Protein AF-A0A411DX81-F1 (afdb_monomer_lite)

Foldseek 3Di:
DDDDDDDPPPPPPVVLLVVLLVLLVVLLVLLVVLLVLLVVLLVLLVVLLPDPDDDPVSVVVNLVSLVSNLVSLCSNQVSCCVSPVPDVSNVLSVVLNVLCVCSSVPDSPCSVVCVVVVSSVVSSVSSVVSSVVSVVVSVVSVVVVVVPPPPPVVVVVPD

Sequence (159 aa):
MMVKTFLLLMLCSSLCIAQDKSMLKEVAETLIKLQRSIPDHVDFMGSIDQRPIFTSTTSHLYVYSQNKLQTLVTFVAETLNTWCPRSRLVAHAQELLEWTTDLYNAPISLYLYYQRTEEDIDILKLIAKMLKEIDTAIDQSTLCSRGTQTTHHDQQSLK

pLDDT: mean 76.18, std 19.59, range [38.62, 97.56]

Organism: NCBI:txid2836420

Structure (mmCIF, N/CA/C/O backbone):
data_AF-A0A411DX81-F1
#
_entry.id   AF-A0A411DX81-F1
#
loop_
_atom_site.group_PDB
_atom_site.id
_atom_site.type_symbol
_atom_site.label_atom_id
_atom_site.label_alt_id
_atom_site.label_comp_id
_atom_site.label_asym_id
_atom_site.label_entity_id
_atom_site.label_seq_id
_atom_site.pdbx_PDB_ins_code
_atom_site.Cartn_x
_atom_site.Cartn_y
_atom_site.Cartn_z
_atom_site.occupancy
_atom_site.B_iso_or_equiv
_atom_site.auth_seq_id
_atom_site.auth_comp_id
_atom_site.auth_asym_id
_atom_site.auth_atom_id
_atom_site.pdbx_PDB_model_num
ATOM 1 N N . MET A 1 1 ? -19.925 -11.034 59.775 1.00 41.16 1 MET A N 1
ATOM 2 C CA . MET A 1 1 ? -18.583 -10.832 59.188 1.00 41.16 1 MET A CA 1
ATOM 3 C C . MET A 1 1 ? -18.380 -11.829 58.060 1.00 41.16 1 MET A C 1
ATOM 5 O O . MET A 1 1 ? -18.220 -13.001 58.348 1.00 41.16 1 MET A O 1
ATOM 9 N N . MET A 1 2 ? -18.389 -11.381 56.807 1.00 38.66 2 MET A N 1
ATOM 10 C CA . MET A 1 2 ? -17.462 -11.871 55.782 1.00 38.66 2 MET A CA 1
ATOM 11 C C . MET A 1 2 ? -17.441 -10.846 54.652 1.00 38.66 2 MET A C 1
ATOM 13 O O . MET A 1 2 ? -18.477 -10.369 54.195 1.00 38.66 2 MET A O 1
ATOM 17 N N . VAL A 1 3 ? -16.230 -10.394 54.359 1.00 45.88 3 VAL A N 1
ATOM 18 C CA . VAL A 1 3 ? -15.909 -9.187 53.611 1.00 45.88 3 VAL A CA 1
ATOM 19 C C . VAL A 1 3 ? -15.921 -9.479 52.115 1.00 45.88 3 VAL A C 1
ATOM 21 O O . VAL A 1 3 ? -15.450 -10.511 51.656 1.00 45.88 3 VAL A O 1
ATOM 24 N N . LYS A 1 4 ? -16.475 -8.505 51.396 1.00 48.31 4 LYS A N 1
ATOM 25 C CA . LYS A 1 4 ? -16.438 -8.271 49.956 1.00 48.31 4 LYS A CA 1
ATOM 26 C C . LYS A 1 4 ? -15.064 -8.570 49.335 1.00 48.31 4 LYS A C 1
ATOM 28 O O . LYS A 1 4 ? -14.106 -7.868 49.635 1.00 48.31 4 LYS A O 1
ATOM 33 N N . THR A 1 5 ? -15.017 -9.466 48.357 1.00 49.84 5 THR A N 1
ATOM 34 C CA . THR A 1 5 ? -13.959 -9.498 47.329 1.00 49.84 5 THR A CA 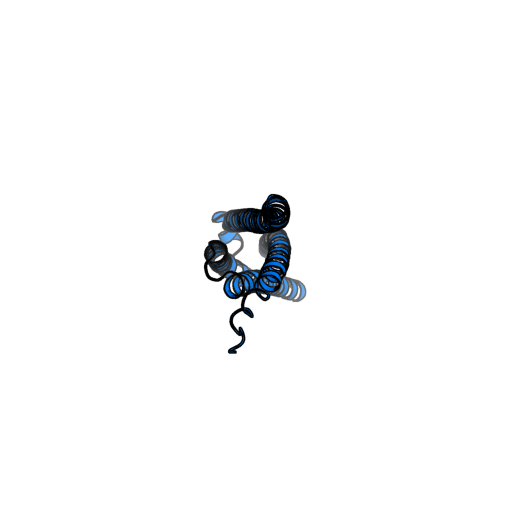1
ATOM 35 C C . THR A 1 5 ? -14.554 -9.936 45.992 1.00 49.84 5 THR A C 1
ATOM 37 O O . THR A 1 5 ? -14.264 -10.996 45.459 1.00 49.84 5 THR A O 1
ATOM 40 N N . PHE A 1 6 ? -15.421 -9.093 45.440 1.00 44.91 6 PHE A N 1
ATOM 41 C CA . PHE A 1 6 ? -15.844 -9.162 44.040 1.00 44.91 6 PHE A CA 1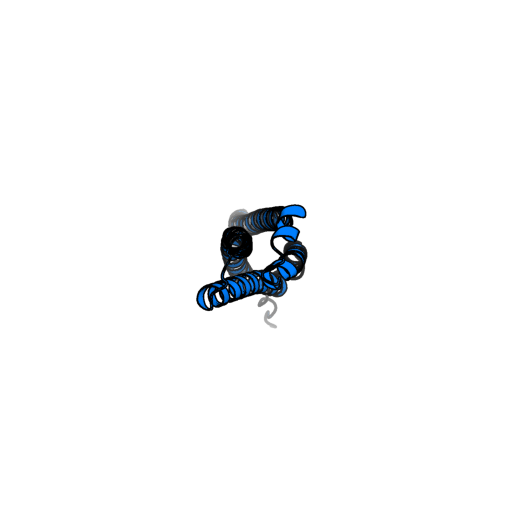
ATOM 42 C C . PHE A 1 6 ? -15.958 -7.733 43.520 1.00 44.91 6 PHE A C 1
ATOM 44 O O . PHE A 1 6 ? -17.039 -7.162 43.531 1.00 44.91 6 PHE A O 1
ATOM 51 N N . LEU A 1 7 ? -14.826 -7.114 43.175 1.00 39.34 7 LEU A N 1
ATOM 52 C CA . LEU A 1 7 ? -14.759 -5.884 42.369 1.00 39.34 7 LEU A CA 1
ATOM 53 C C . LEU A 1 7 ? -13.292 -5.547 42.078 1.00 39.34 7 LEU A C 1
ATOM 55 O O . LEU A 1 7 ? -12.715 -4.613 42.621 1.00 39.34 7 LEU A O 1
ATOM 59 N N . LEU A 1 8 ? -12.668 -6.356 41.227 1.00 38.62 8 LEU A N 1
ATOM 60 C CA . LEU A 1 8 ? -11.349 -6.063 40.656 1.00 38.62 8 LEU A CA 1
ATOM 61 C C . LEU A 1 8 ? -11.324 -6.449 39.168 1.00 38.62 8 LEU A C 1
ATOM 63 O O . LEU A 1 8 ? -10.387 -7.059 38.676 1.00 38.62 8 LEU A O 1
ATOM 67 N N . LEU A 1 9 ? -12.410 -6.120 38.456 1.00 41.97 9 LEU A N 1
ATOM 68 C CA . LEU A 1 9 ? -12.604 -6.434 37.031 1.00 41.97 9 LEU A CA 1
ATOM 69 C C . LEU A 1 9 ? -13.050 -5.227 36.181 1.00 41.97 9 LEU A C 1
ATOM 71 O O . LEU A 1 9 ? -13.542 -5.406 35.076 1.00 41.97 9 LEU A O 1
ATOM 75 N N . MET A 1 10 ? -12.881 -3.990 36.663 1.00 43.44 10 MET A N 1
ATOM 76 C CA . MET A 1 10 ? -13.410 -2.786 35.987 1.00 43.44 10 MET A CA 1
ATOM 77 C C . MET A 1 10 ? -12.376 -1.675 35.731 1.00 43.44 10 MET A C 1
ATOM 79 O O . MET A 1 10 ? -12.756 -0.528 35.533 1.00 43.44 10 MET A O 1
ATOM 83 N N . LEU A 1 11 ? -11.072 -1.984 35.714 1.00 41.38 11 LEU A N 1
ATOM 84 C CA . LEU A 1 11 ? -10.030 -0.974 35.437 1.00 41.38 11 LEU A CA 1
ATOM 85 C C . LEU A 1 11 ? -9.080 -1.300 34.269 1.00 41.38 11 LEU A C 1
ATOM 87 O O . LEU A 1 11 ? -8.257 -0.460 33.929 1.00 41.38 11 LEU A O 1
ATOM 91 N N . CYS A 1 12 ? -9.212 -2.450 33.596 1.00 39.75 12 CYS A N 1
ATOM 92 C CA . CYS A 1 12 ? -8.353 -2.782 32.443 1.00 39.75 12 CYS A CA 1
ATOM 93 C C . CYS A 1 12 ? -8.934 -2.397 31.071 1.00 39.75 12 CYS A C 1
ATOM 95 O O . CYS A 1 12 ? -8.262 -2.560 30.058 1.00 39.75 12 CYS A O 1
ATOM 97 N N . SER A 1 13 ? -10.158 -1.873 30.998 1.00 43.88 13 SER A N 1
ATOM 98 C CA . SER A 1 13 ? -10.817 -1.559 29.721 1.00 43.88 13 SER A CA 1
ATOM 99 C C . SER A 1 13 ? -10.404 -0.213 29.113 1.00 43.88 13 SER A C 1
ATOM 101 O O . SER A 1 13 ? -10.563 -0.025 27.911 1.00 43.88 13 SER A O 1
ATOM 103 N N . SER A 1 14 ? -9.839 0.720 29.885 1.00 41.84 14 SER A N 1
ATOM 104 C CA . SER A 1 14 ? -9.415 2.035 29.375 1.00 41.84 14 SER A CA 1
ATOM 105 C C . SER A 1 14 ? -8.035 2.025 28.704 1.00 41.84 14 SER A C 1
ATOM 107 O O . SER A 1 14 ? -7.807 2.813 27.788 1.00 41.84 14 SER A O 1
ATOM 109 N N . LEU A 1 15 ? -7.136 1.121 29.111 1.00 40.38 15 LEU A N 1
ATOM 110 C CA . LEU A 1 15 ? -5.800 0.987 28.516 1.00 40.38 15 LEU A CA 1
ATOM 111 C C . LEU A 1 15 ? -5.841 0.283 27.150 1.00 40.38 15 LEU A C 1
ATOM 113 O O . LEU A 1 15 ? -5.209 0.776 26.219 1.00 40.38 15 LEU A O 1
ATOM 117 N N . CYS A 1 16 ? -6.645 -0.779 26.986 1.00 47.34 16 CYS A N 1
ATOM 118 C CA . CYS A 1 16 ? -6.808 -1.437 25.680 1.00 47.34 16 CYS A CA 1
ATOM 119 C C . CYS A 1 16 ? -7.383 -0.484 24.620 1.00 47.34 16 CYS A C 1
ATOM 121 O O . CYS A 1 16 ? -6.828 -0.379 23.536 1.00 47.34 16 CYS A O 1
ATOM 123 N N . ILE A 1 17 ? -8.418 0.301 24.952 1.00 53.31 17 ILE A N 1
ATOM 124 C CA . ILE A 1 17 ? -9.068 1.195 23.975 1.00 53.31 17 ILE A CA 1
ATOM 125 C C . ILE A 1 17 ? -8.129 2.324 23.514 1.00 53.31 17 ILE A C 1
ATOM 127 O O . ILE A 1 17 ? -8.168 2.726 22.353 1.00 53.31 17 ILE A O 1
ATOM 131 N N . ALA A 1 18 ? -7.290 2.870 24.401 1.00 53.91 18 ALA A N 1
ATOM 132 C CA . ALA A 1 18 ? -6.333 3.912 24.023 1.00 53.91 18 ALA A CA 1
ATOM 133 C C . ALA A 1 18 ? -5.199 3.360 23.143 1.00 53.91 18 ALA A C 1
ATOM 135 O O . ALA A 1 18 ? -4.806 4.018 22.176 1.00 53.91 18 ALA A O 1
ATOM 136 N N . GLN A 1 19 ? -4.721 2.152 23.453 1.00 56.59 19 GLN A N 1
ATOM 137 C CA . GLN A 1 19 ? -3.672 1.469 22.700 1.00 56.59 19 GLN A CA 1
ATOM 138 C C . GLN A 1 19 ? -4.154 1.064 21.295 1.00 56.59 19 GLN A C 1
ATOM 140 O O . GLN A 1 19 ? -3.440 1.296 20.315 1.00 56.59 19 GLN A O 1
ATOM 145 N N . ASP A 1 20 ? -5.407 0.614 21.172 1.00 68.88 20 ASP A N 1
ATOM 146 C CA . ASP A 1 20 ? -6.047 0.310 19.886 1.00 68.88 20 ASP A CA 1
ATOM 147 C C . ASP A 1 20 ? -6.139 1.559 18.988 1.00 68.88 20 ASP A C 1
ATOM 149 O O . ASP A 1 20 ? -5.842 1.497 17.796 1.00 68.88 20 ASP A O 1
ATOM 153 N N . LYS A 1 21 ? -6.456 2.739 19.548 1.00 79.31 21 LYS A N 1
ATOM 154 C CA . LYS A 1 21 ? -6.493 3.997 18.772 1.00 79.31 21 LYS A CA 1
ATOM 155 C C . LYS A 1 21 ? -5.124 4.426 18.255 1.00 79.31 21 LYS A C 1
ATOM 157 O O . LYS A 1 21 ? -5.041 4.925 17.135 1.00 79.31 21 LYS A O 1
ATOM 162 N N . SER A 1 22 ? -4.066 4.301 19.059 1.00 84.19 22 SER A N 1
ATOM 163 C CA . SER A 1 22 ? -2.714 4.636 18.593 1.00 84.19 22 SER A CA 1
ATOM 164 C C . SER A 1 22 ? -2.272 3.726 17.452 1.00 84.19 22 SER A C 1
ATOM 166 O O . SER A 1 22 ? -1.730 4.229 16.473 1.00 84.19 22 SER A O 1
ATOM 168 N N . MET A 1 23 ? -2.577 2.426 17.531 1.00 88.31 23 MET A N 1
ATOM 169 C CA . MET A 1 23 ? -2.238 1.486 16.459 1.00 88.31 23 MET A CA 1
ATOM 170 C C . MET A 1 23 ? -3.034 1.764 15.189 1.00 88.31 23 MET A C 1
ATOM 172 O O . MET A 1 23 ? -2.462 1.790 14.106 1.00 88.31 23 MET A O 1
ATOM 176 N N . LEU A 1 24 ? -4.327 2.078 15.302 1.00 89.31 24 LEU A N 1
ATOM 177 C CA . LEU A 1 24 ? -5.130 2.489 14.148 1.00 89.31 24 LEU A CA 1
ATOM 178 C C . LEU A 1 24 ? -4.579 3.754 13.466 1.00 89.31 24 LEU A C 1
ATOM 180 O O . LEU A 1 24 ? -4.567 3.824 12.239 1.00 89.31 24 LEU A O 1
ATOM 184 N N . LYS A 1 25 ? -4.063 4.727 14.230 1.00 92.56 25 LYS A N 1
ATOM 185 C CA . LYS A 1 25 ? -3.393 5.912 13.663 1.00 92.56 25 LYS A CA 1
ATOM 186 C C . LYS A 1 25 ? -2.096 5.560 12.939 1.00 92.56 25 LYS A C 1
ATOM 188 O O . LYS A 1 25 ? -1.871 6.051 11.839 1.00 92.56 25 LYS A O 1
ATOM 193 N N . GLU A 1 26 ? -1.268 4.698 13.519 1.00 93.94 26 GLU A N 1
ATOM 194 C CA . GLU A 1 26 ? -0.015 4.258 12.896 1.00 93.94 26 GLU A CA 1
ATOM 195 C C . GLU A 1 26 ? -0.266 3.475 11.595 1.00 93.94 26 GLU A C 1
ATOM 197 O O . GLU A 1 26 ? 0.417 3.676 10.584 1.00 93.94 26 GLU A O 1
ATOM 202 N N . VAL A 1 27 ? -1.313 2.644 11.577 1.00 94.88 27 VAL A N 1
ATOM 203 C CA . VAL A 1 27 ? -1.797 1.978 10.363 1.00 94.88 27 VAL A CA 1
ATOM 204 C C . VAL A 1 27 ? -2.268 3.006 9.332 1.00 94.88 27 VAL A C 1
ATOM 206 O O . VAL A 1 27 ? -1.875 2.903 8.172 1.00 94.88 27 VAL A O 1
ATOM 209 N N . ALA A 1 28 ? -3.045 4.021 9.723 1.00 95.94 28 ALA A N 1
ATOM 210 C CA . ALA A 1 28 ? -3.492 5.074 8.808 1.00 95.94 28 ALA A CA 1
ATOM 211 C C . ALA A 1 28 ? -2.315 5.852 8.192 1.00 95.94 28 ALA A C 1
ATOM 213 O O . ALA A 1 28 ? -2.258 6.047 6.979 1.00 95.94 28 ALA A O 1
ATOM 214 N N . GLU A 1 29 ? -1.324 6.238 8.995 1.00 97.31 29 GLU A N 1
ATOM 215 C CA . GLU A 1 29 ? -0.108 6.890 8.499 1.00 97.31 29 GLU A CA 1
ATOM 216 C C . GLU A 1 29 ? 0.665 5.999 7.520 1.00 97.31 29 GLU A C 1
ATOM 218 O O . GLU A 1 29 ? 1.207 6.479 6.519 1.00 97.31 29 GLU A O 1
ATOM 223 N N . THR A 1 30 ? 0.701 4.692 7.777 1.00 97.56 30 THR A N 1
ATOM 224 C CA . THR A 1 30 ? 1.355 3.717 6.899 1.00 97.56 30 THR A CA 1
ATOM 225 C C . THR A 1 30 ? 0.587 3.519 5.592 1.00 97.56 30 THR A C 1
ATOM 227 O O . THR A 1 30 ? 1.200 3.502 4.524 1.00 97.56 30 THR A O 1
ATOM 230 N N . LEU A 1 31 ? -0.745 3.482 5.638 1.00 97.25 31 LEU A N 1
ATOM 231 C CA . LEU A 1 31 ? -1.611 3.467 4.456 1.00 97.25 31 LEU A CA 1
ATOM 232 C C . LEU A 1 31 ? -1.422 4.725 3.590 1.00 97.25 31 LEU A C 1
ATOM 234 O O . LEU A 1 31 ? -1.348 4.618 2.368 1.00 97.25 31 LEU A O 1
ATOM 238 N N . ILE A 1 32 ? -1.239 5.906 4.192 1.00 97.25 32 ILE A N 1
ATOM 239 C CA . ILE A 1 32 ? -0.906 7.143 3.457 1.00 97.25 32 ILE A CA 1
ATOM 240 C C . ILE A 1 32 ? 0.468 7.033 2.776 1.00 97.25 32 ILE A C 1
ATOM 242 O O . ILE A 1 32 ? 0.642 7.487 1.642 1.00 97.25 32 ILE A O 1
ATOM 246 N N . LYS A 1 33 ? 1.463 6.423 3.435 1.00 97.00 33 LYS A N 1
ATOM 247 C CA . LYS A 1 33 ? 2.777 6.160 2.816 1.00 97.00 33 LYS A CA 1
ATOM 248 C C . LYS A 1 33 ? 2.657 5.186 1.643 1.00 97.00 33 LYS A C 1
ATOM 250 O O . LYS A 1 33 ? 3.327 5.394 0.630 1.00 97.00 33 LYS A O 1
ATOM 255 N N . LEU A 1 34 ? 1.811 4.162 1.761 1.00 95.62 34 LEU A N 1
ATOM 256 C CA . LEU A 1 34 ? 1.517 3.216 0.682 1.00 95.62 34 LEU A CA 1
ATOM 257 C C . LEU A 1 34 ? 0.857 3.898 -0.510 1.00 95.62 34 LEU A C 1
ATOM 259 O O . LEU A 1 34 ? 1.324 3.723 -1.631 1.00 95.62 34 LEU A O 1
ATOM 263 N N . GLN A 1 35 ? -0.136 4.754 -0.261 1.00 95.12 35 GLN A N 1
ATOM 264 C CA . GLN A 1 35 ? -0.838 5.512 -1.298 1.00 95.12 35 GLN A CA 1
ATOM 265 C C . GLN A 1 35 ? 0.108 6.342 -2.181 1.00 95.12 35 GLN A C 1
ATOM 267 O O . GLN A 1 35 ? -0.182 6.567 -3.349 1.00 95.12 35 GLN A O 1
ATOM 272 N N . ARG A 1 36 ? 1.243 6.793 -1.629 1.00 94.38 36 ARG A N 1
ATOM 273 C CA . ARG A 1 36 ? 2.298 7.501 -2.376 1.00 94.38 36 ARG A CA 1
ATOM 274 C C . ARG A 1 36 ? 3.305 6.548 -3.016 1.00 94.38 36 ARG A C 1
ATOM 276 O O . ARG A 1 36 ? 3.713 6.753 -4.147 1.00 94.38 36 ARG A O 1
ATOM 283 N N . SER A 1 37 ? 3.694 5.499 -2.292 1.00 93.38 37 SER A N 1
ATOM 284 C CA . SER A 1 37 ? 4.768 4.598 -2.724 1.00 93.38 37 SER A CA 1
ATOM 285 C C . SER A 1 37 ? 4.359 3.676 -3.876 1.00 93.38 37 SER A C 1
ATOM 287 O O . SER A 1 37 ? 5.231 3.264 -4.632 1.00 93.38 37 SER A O 1
ATOM 289 N N . ILE A 1 38 ? 3.072 3.337 -4.007 1.00 92.00 38 ILE A N 1
ATOM 290 C CA . ILE A 1 38 ? 2.572 2.484 -5.096 1.00 92.00 38 ILE A CA 1
ATOM 291 C C . ILE A 1 38 ? 2.705 3.186 -6.458 1.00 92.00 38 ILE A C 1
ATOM 293 O O . ILE A 1 38 ? 3.398 2.627 -7.307 1.00 92.00 38 ILE A O 1
ATOM 297 N N . PRO A 1 39 ? 2.161 4.406 -6.666 1.00 90.44 39 PRO A N 1
ATOM 298 C CA . PRO A 1 39 ? 2.385 5.155 -7.902 1.00 90.44 39 PRO A CA 1
ATOM 299 C C . PRO A 1 39 ? 3.870 5.345 -8.205 1.00 90.44 39 PRO A C 1
ATOM 301 O O . PRO A 1 39 ? 4.309 5.032 -9.305 1.00 90.44 39 PRO A O 1
ATOM 304 N N . ASP A 1 40 ? 4.666 5.746 -7.204 1.00 89.62 40 ASP A N 1
ATOM 305 C CA . ASP A 1 40 ? 6.112 5.928 -7.370 1.00 89.62 40 ASP A CA 1
ATOM 306 C C . ASP A 1 40 ? 6.801 4.639 -7.863 1.00 89.62 40 ASP A C 1
ATOM 308 O O . ASP A 1 40 ? 7.723 4.691 -8.679 1.00 89.62 40 ASP A O 1
ATOM 312 N N . HIS A 1 41 ? 6.379 3.468 -7.370 1.00 89.94 41 HIS A N 1
ATOM 313 C CA . HIS A 1 41 ? 6.918 2.176 -7.796 1.00 89.94 41 HIS A CA 1
ATOM 314 C C . HIS A 1 41 ? 6.512 1.826 -9.231 1.00 89.94 41 HIS A C 1
ATOM 316 O O . HIS A 1 41 ? 7.369 1.426 -10.020 1.00 89.94 41 HIS A O 1
ATOM 322 N N . VAL A 1 42 ? 5.235 2.003 -9.576 1.00 87.62 42 VAL A N 1
ATOM 323 C CA . VAL A 1 42 ? 4.697 1.734 -10.920 1.00 87.62 42 VAL A CA 1
ATOM 324 C C . VAL A 1 42 ? 5.344 2.654 -11.959 1.00 87.62 42 VAL A C 1
ATOM 326 O O . VAL A 1 42 ? 5.808 2.188 -13.002 1.00 87.62 42 VAL A O 1
ATOM 329 N N . ASP A 1 43 ? 5.475 3.944 -11.650 1.00 85.81 43 ASP A N 1
ATOM 330 C CA . ASP A 1 43 ? 6.177 4.913 -12.493 1.00 85.81 43 ASP A CA 1
ATOM 331 C C . ASP A 1 43 ? 7.651 4.533 -12.655 1.00 85.81 43 ASP A C 1
ATOM 333 O O . ASP A 1 43 ? 8.221 4.623 -13.749 1.00 85.81 43 ASP A O 1
ATOM 337 N N . PHE A 1 44 ? 8.284 4.054 -11.579 1.00 86.50 44 PHE A N 1
ATOM 338 C CA . PHE A 1 44 ? 9.664 3.602 -11.642 1.00 86.50 44 PHE A CA 1
ATOM 339 C C . PHE A 1 44 ? 9.824 2.360 -12.529 1.00 86.50 44 PHE A C 1
ATOM 341 O O . PHE A 1 44 ? 10.747 2.344 -13.348 1.00 86.50 44 PHE A O 1
ATOM 348 N N . MET A 1 45 ? 8.911 1.381 -12.451 1.00 84.88 45 MET A N 1
ATOM 349 C CA . MET A 1 45 ? 8.854 0.237 -13.375 1.00 84.88 45 MET A CA 1
ATOM 350 C C . MET A 1 45 ? 8.780 0.706 -14.833 1.00 84.88 45 MET A C 1
ATOM 352 O O . MET A 1 45 ? 9.586 0.270 -15.657 1.00 84.88 45 MET A O 1
ATOM 356 N N . GLY A 1 46 ? 7.893 1.658 -15.138 1.00 81.38 46 GLY A N 1
ATOM 357 C CA . GLY A 1 46 ? 7.763 2.223 -16.486 1.00 81.38 46 GLY A CA 1
ATOM 358 C C . GLY A 1 46 ? 9.018 2.950 -16.958 1.00 81.38 46 GLY A C 1
ATOM 359 O O . GLY A 1 46 ? 9.434 2.817 -18.109 1.00 81.38 46 GLY A O 1
ATOM 360 N N . SER A 1 47 ? 9.688 3.666 -16.055 1.00 82.50 47 SER A N 1
ATOM 361 C CA . SER A 1 47 ? 10.942 4.352 -16.371 1.00 82.50 47 SER A CA 1
ATOM 362 C C . SER A 1 47 ? 12.093 3.392 -16.685 1.00 82.50 47 SER A C 1
ATOM 364 O O . SER A 1 47 ? 13.029 3.779 -17.387 1.00 82.50 47 SER A O 1
ATOM 366 N N . ILE A 1 48 ? 12.057 2.168 -16.148 1.00 78.62 48 ILE A N 1
ATOM 367 C CA . ILE A 1 48 ? 13.062 1.141 -16.420 1.00 78.62 48 ILE A CA 1
ATOM 368 C C . ILE A 1 48 ? 12.797 0.483 -17.772 1.00 78.62 48 ILE A C 1
ATOM 370 O O . ILE A 1 48 ? 13.741 0.326 -18.543 1.00 78.62 48 ILE A O 1
ATOM 374 N N . ASP A 1 49 ? 11.539 0.161 -18.077 1.00 74.06 49 ASP A N 1
ATOM 375 C CA . ASP A 1 49 ? 11.135 -0.448 -19.353 1.00 74.06 49 ASP A CA 1
ATOM 376 C C . ASP A 1 49 ? 11.560 0.409 -20.564 1.00 74.06 49 ASP A C 1
ATOM 378 O O . ASP A 1 49 ? 11.964 -0.097 -21.607 1.00 74.06 49 ASP A O 1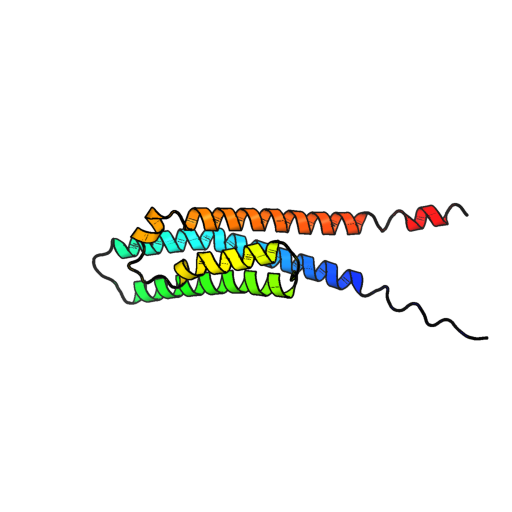
ATOM 382 N N . GLN A 1 50 ? 11.577 1.734 -20.393 1.00 73.44 50 GLN A N 1
ATOM 383 C CA . GLN A 1 50 ? 11.968 2.693 -21.430 1.00 73.44 50 GLN A CA 1
ATOM 384 C C . GLN A 1 50 ? 13.488 2.924 -21.551 1.00 73.44 50 GLN A C 1
ATOM 386 O O . GLN A 1 50 ? 13.930 3.634 -22.461 1.00 73.44 50 GLN A O 1
ATOM 391 N N . ARG A 1 51 ? 14.319 2.384 -20.646 1.00 74.44 51 ARG A N 1
ATOM 392 C CA . ARG A 1 51 ? 15.772 2.632 -20.645 1.00 74.44 51 ARG A CA 1
ATOM 393 C C . ARG A 1 51 ? 16.528 1.562 -21.440 1.00 74.44 51 ARG A C 1
ATOM 395 O O . ARG A 1 51 ? 16.398 0.379 -21.148 1.00 74.44 51 ARG A O 1
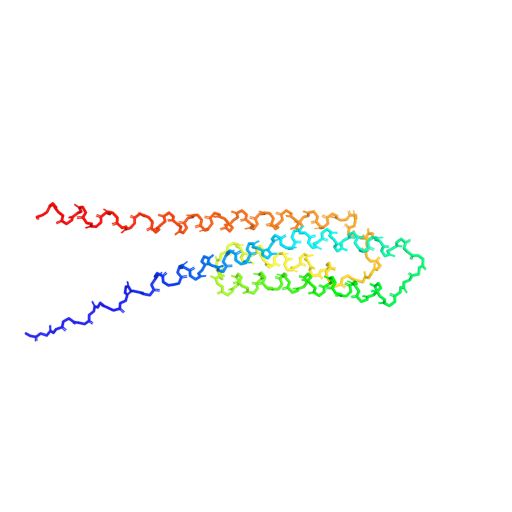ATOM 402 N N . PRO A 1 52 ? 17.436 1.955 -22.355 1.00 60.72 52 PRO A N 1
ATOM 403 C CA . PRO A 1 52 ? 18.218 1.000 -23.143 1.00 60.72 52 PRO A CA 1
ATOM 404 C C . PRO A 1 52 ? 19.310 0.280 -22.334 1.00 60.72 52 PRO A C 1
ATOM 406 O O . PRO A 1 52 ? 19.816 -0.747 -22.775 1.00 60.72 52 PRO A O 1
ATOM 409 N N . ILE A 1 53 ? 19.711 0.819 -21.173 1.00 70.75 53 ILE A N 1
ATOM 410 C CA . ILE A 1 53 ? 20.767 0.247 -20.328 1.00 70.75 53 ILE A CA 1
ATOM 411 C C . ILE A 1 53 ? 20.294 0.192 -18.880 1.00 70.75 53 ILE A C 1
ATOM 413 O O . ILE A 1 53 ? 20.021 1.220 -18.253 1.00 70.75 53 ILE A O 1
ATOM 417 N N . PHE A 1 54 ? 20.266 -1.022 -18.338 1.00 75.75 54 PHE A N 1
ATOM 418 C CA . PHE A 1 54 ? 19.973 -1.278 -16.939 1.00 75.75 54 PHE A CA 1
ATOM 419 C C . PHE A 1 54 ? 21.264 -1.240 -16.110 1.00 75.75 54 PHE A C 1
ATOM 421 O O . PHE A 1 54 ? 22.161 -2.059 -16.302 1.00 75.75 54 PHE A O 1
ATOM 428 N N . THR A 1 55 ? 21.384 -0.260 -15.211 1.00 82.62 55 THR A N 1
ATOM 429 C CA . THR A 1 55 ? 22.579 -0.090 -14.363 1.00 82.62 55 THR A CA 1
ATOM 430 C C . THR A 1 55 ? 22.411 -0.779 -13.009 1.00 82.62 55 THR A C 1
ATOM 432 O O . THR A 1 55 ? 21.289 -0.978 -12.538 1.00 82.62 55 THR A O 1
ATOM 435 N N . SER A 1 56 ? 23.523 -1.083 -12.330 1.00 83.38 56 SER A N 1
ATOM 436 C CA . SER A 1 56 ? 23.497 -1.615 -10.959 1.00 83.38 56 SER A CA 1
ATOM 437 C C . SER A 1 56 ? 22.755 -0.685 -9.995 1.00 83.38 56 SER A C 1
ATOM 439 O O . SER A 1 56 ? 21.944 -1.148 -9.200 1.00 83.38 56 SER A O 1
ATOM 441 N N . THR A 1 57 ? 22.949 0.632 -10.109 1.00 86.25 57 THR A N 1
ATOM 442 C CA . THR A 1 57 ? 22.227 1.632 -9.309 1.00 86.25 57 THR A CA 1
ATOM 443 C C . THR A 1 57 ? 20.718 1.547 -9.520 1.00 86.25 57 THR A C 1
ATOM 445 O O . THR A 1 57 ? 19.966 1.545 -8.549 1.00 86.25 57 THR A O 1
ATOM 448 N N . THR A 1 58 ? 20.263 1.433 -10.771 1.00 83.25 58 THR A N 1
ATOM 449 C CA . THR A 1 58 ? 18.835 1.277 -11.090 1.00 83.25 58 THR A CA 1
ATOM 450 C C . THR A 1 58 ? 18.267 -0.010 -10.487 1.00 83.25 58 THR A C 1
ATOM 452 O O . THR A 1 58 ? 17.189 0.028 -9.901 1.00 83.25 58 THR A O 1
ATOM 455 N N . SER A 1 59 ? 19.023 -1.111 -10.543 1.00 84.31 59 SER A N 1
ATOM 456 C CA . SER A 1 59 ? 18.663 -2.378 -9.893 1.00 84.31 59 SER A CA 1
ATOM 457 C C . SER A 1 59 ? 18.486 -2.236 -8.383 1.00 84.31 59 SER A C 1
ATOM 459 O O . SER A 1 59 ? 17.455 -2.619 -7.836 1.00 84.31 59 SER A O 1
ATOM 461 N N . HIS A 1 60 ? 19.447 -1.607 -7.704 1.00 87.56 60 HIS A N 1
ATOM 462 C CA . HIS A 1 60 ? 19.369 -1.393 -6.260 1.00 87.56 60 HIS A CA 1
ATOM 463 C C . HIS A 1 60 ? 18.173 -0.526 -5.855 1.00 87.56 60 HIS A C 1
ATOM 465 O O . HIS A 1 60 ? 17.511 -0.834 -4.867 1.00 87.56 60 HIS A O 1
ATOM 471 N N . LEU A 1 61 ? 17.870 0.529 -6.617 1.00 89.06 61 LEU A N 1
ATOM 472 C CA . LEU A 1 61 ? 16.698 1.372 -6.368 1.00 89.06 61 LEU A CA 1
ATOM 473 C C . LEU A 1 61 ? 15.385 0.611 -6.588 1.00 89.06 61 LEU A C 1
ATOM 475 O O . LEU A 1 61 ? 14.430 0.824 -5.843 1.00 89.06 61 LEU A O 1
ATOM 479 N N . TYR A 1 62 ? 15.347 -0.299 -7.564 1.00 88.12 62 TYR A N 1
ATOM 480 C CA . TYR A 1 62 ? 14.164 -1.114 -7.839 1.00 88.12 62 TYR A CA 1
ATOM 481 C C . TYR A 1 62 ? 13.877 -2.072 -6.690 1.00 88.12 62 TYR A C 1
ATOM 483 O O . TYR A 1 62 ? 12.799 -2.026 -6.100 1.00 88.12 62 TYR A O 1
ATOM 491 N N . VAL A 1 63 ? 14.890 -2.843 -6.295 1.00 89.75 63 VAL A N 1
ATOM 492 C CA . VAL A 1 63 ? 14.819 -3.762 -5.153 1.00 89.75 63 VAL A CA 1
ATOM 493 C C . VAL A 1 63 ? 14.486 -3.013 -3.861 1.00 89.75 63 VAL A C 1
ATOM 495 O O . VAL A 1 63 ? 13.686 -3.480 -3.055 1.00 89.75 63 VAL A O 1
ATOM 498 N N . TYR A 1 64 ? 15.048 -1.818 -3.657 1.00 92.25 64 TYR A N 1
ATOM 499 C CA . TYR A 1 64 ? 14.693 -0.975 -2.515 1.00 92.25 64 TYR A CA 1
ATOM 500 C C . TYR A 1 64 ? 13.206 -0.598 -2.521 1.00 92.25 64 TYR A C 1
ATOM 502 O O . TYR A 1 64 ? 12.551 -0.665 -1.482 1.00 92.25 64 TYR A O 1
ATOM 510 N N . SER A 1 65 ? 12.667 -0.226 -3.683 1.00 92.06 65 SER A N 1
ATOM 511 C CA . SER A 1 65 ? 11.257 0.127 -3.837 1.00 92.06 65 SER A CA 1
ATOM 512 C C . SER A 1 65 ? 10.333 -1.068 -3.553 1.00 92.06 65 SER A C 1
ATOM 514 O O . SER A 1 65 ? 9.369 -0.921 -2.801 1.00 92.06 65 SER A O 1
ATOM 516 N N . GLN A 1 66 ? 10.682 -2.265 -4.040 1.00 92.38 66 GLN A N 1
ATOM 517 C CA . GLN A 1 66 ? 9.983 -3.519 -3.719 1.00 92.38 66 GLN A CA 1
ATOM 518 C C . GLN A 1 66 ? 9.971 -3.793 -2.210 1.00 92.38 66 GLN A C 1
ATOM 520 O O . GLN A 1 66 ? 8.910 -3.923 -1.601 1.00 92.38 66 GLN A O 1
ATOM 525 N N . ASN A 1 67 ? 11.148 -3.785 -1.579 1.00 94.44 67 ASN A N 1
ATOM 526 C CA . ASN A 1 67 ? 11.286 -4.038 -0.143 1.00 94.44 67 ASN A CA 1
ATOM 527 C C . ASN A 1 67 ? 10.514 -3.016 0.700 1.00 94.44 67 ASN A C 1
ATOM 529 O O . ASN A 1 67 ? 9.934 -3.361 1.732 1.00 94.44 67 ASN A O 1
ATOM 533 N N . LYS A 1 68 ? 10.492 -1.748 0.269 1.00 94.88 68 LYS A N 1
ATOM 534 C CA . LYS A 1 68 ? 9.724 -0.690 0.929 1.00 94.88 68 LYS A CA 1
ATOM 535 C C . LYS A 1 68 ? 8.226 -0.989 0.873 1.00 94.88 68 LYS A C 1
ATOM 537 O O . LYS A 1 68 ? 7.577 -0.907 1.912 1.00 94.88 68 LYS A O 1
ATOM 542 N N . LEU A 1 69 ? 7.683 -1.343 -0.295 1.00 94.38 69 LEU A N 1
ATOM 543 C CA . LEU A 1 69 ? 6.271 -1.714 -0.432 1.00 94.38 69 LEU A CA 1
ATOM 544 C C . LEU A 1 69 ? 5.927 -2.926 0.433 1.00 94.38 69 LEU A C 1
ATOM 546 O O . LEU A 1 69 ? 5.011 -2.836 1.249 1.00 94.38 69 LEU A O 1
ATOM 550 N N . GLN A 1 70 ? 6.714 -3.998 0.329 1.00 95.75 70 GLN A N 1
ATOM 551 C CA . GLN A 1 70 ? 6.533 -5.209 1.127 1.00 95.75 70 GLN A CA 1
ATOM 552 C C . GLN A 1 70 ? 6.495 -4.890 2.627 1.00 95.75 70 GLN A C 1
ATOM 554 O O . GLN A 1 70 ? 5.573 -5.294 3.326 1.00 95.75 70 GLN A O 1
ATOM 559 N N . THR A 1 71 ? 7.455 -4.104 3.121 1.00 96.44 71 THR A N 1
ATOM 560 C CA . THR A 1 71 ? 7.531 -3.731 4.543 1.00 96.44 71 THR A CA 1
ATOM 561 C C . THR A 1 71 ? 6.273 -2.999 5.010 1.00 96.44 71 THR A C 1
ATOM 563 O O . THR A 1 71 ? 5.731 -3.311 6.069 1.00 96.44 71 THR A O 1
ATOM 566 N N . LEU A 1 72 ? 5.798 -2.023 4.232 1.00 96.19 72 LEU A N 1
ATOM 567 C CA . LEU A 1 72 ? 4.637 -1.216 4.609 1.00 96.19 72 LEU A CA 1
ATOM 568 C C . LEU A 1 72 ? 3.343 -2.042 4.603 1.00 96.19 72 LEU A C 1
ATOM 570 O O . LEU A 1 72 ? 2.529 -1.902 5.513 1.00 96.19 72 LEU A O 1
ATOM 574 N N . VAL A 1 73 ? 3.153 -2.900 3.598 1.00 95.88 73 VAL A N 1
ATOM 575 C CA . VAL A 1 73 ? 1.958 -3.750 3.482 1.00 95.88 73 VAL A CA 1
ATOM 576 C C . VAL A 1 73 ? 1.933 -4.800 4.588 1.00 95.88 73 VAL A C 1
ATOM 578 O O . VAL A 1 73 ? 0.915 -4.939 5.269 1.00 95.88 73 VAL A O 1
ATOM 581 N N . THR A 1 74 ? 3.051 -5.494 4.817 1.00 95.75 74 THR A N 1
ATOM 582 C CA . THR A 1 74 ? 3.164 -6.491 5.888 1.00 95.75 74 THR A CA 1
ATOM 583 C C . THR A 1 74 ? 2.873 -5.862 7.244 1.00 95.75 74 THR A C 1
ATOM 585 O O . THR A 1 74 ? 2.082 -6.411 8.007 1.00 95.75 74 THR A O 1
ATOM 588 N N . PHE A 1 75 ? 3.411 -4.668 7.514 1.00 95.38 75 PHE A N 1
ATOM 589 C CA . PHE A 1 75 ? 3.106 -3.937 8.742 1.00 95.38 75 PHE A CA 1
ATOM 590 C C . PHE A 1 75 ? 1.599 -3.701 8.920 1.00 95.38 75 PHE A C 1
ATOM 592 O O . PHE A 1 75 ? 1.060 -3.959 9.998 1.00 95.38 75 PHE A O 1
ATOM 599 N N . VAL A 1 76 ? 0.901 -3.231 7.878 1.00 95.19 76 VAL A N 1
ATOM 600 C CA . VAL A 1 76 ? -0.552 -2.989 7.929 1.00 95.19 76 VAL A CA 1
ATOM 601 C C . VAL A 1 76 ? -1.307 -4.285 8.226 1.00 95.19 76 VAL A C 1
ATOM 603 O O . VAL A 1 76 ? -2.153 -4.305 9.124 1.00 95.19 76 VAL A O 1
ATOM 606 N N . ALA A 1 77 ? -0.991 -5.365 7.509 1.00 93.31 77 ALA A N 1
ATOM 607 C CA . ALA A 1 77 ? -1.657 -6.655 7.660 1.00 93.31 77 ALA A CA 1
ATOM 608 C C . ALA A 1 77 ? -1.425 -7.272 9.046 1.00 93.31 77 ALA A C 1
ATOM 610 O O . ALA A 1 77 ? -2.386 -7.646 9.721 1.00 93.31 77 ALA A O 1
ATOM 611 N N . GLU A 1 78 ? -0.177 -7.332 9.509 1.00 93.00 78 GLU A N 1
ATOM 612 C CA . GLU A 1 78 ? 0.179 -7.891 10.816 1.00 93.00 78 GLU A CA 1
ATOM 613 C C . GLU A 1 78 ? -0.415 -7.077 11.968 1.00 93.00 78 GLU A C 1
ATOM 615 O O . GLU A 1 78 ? -0.969 -7.650 12.912 1.00 93.00 78 GLU A O 1
ATOM 620 N N . THR A 1 79 ? -0.366 -5.745 11.877 1.00 89.94 79 THR A N 1
ATOM 621 C CA . THR A 1 79 ? -0.906 -4.860 12.916 1.00 89.94 79 THR A CA 1
ATOM 622 C C . THR A 1 79 ? -2.421 -4.993 13.002 1.00 89.94 79 THR A C 1
ATOM 624 O O . THR A 1 79 ? -2.958 -5.210 14.089 1.00 89.94 79 THR A O 1
ATOM 627 N N . LEU A 1 80 ? -3.137 -4.946 11.875 1.00 88.81 80 LEU A N 1
ATOM 628 C CA . LEU A 1 80 ? -4.593 -5.101 11.887 1.00 88.81 80 LEU A CA 1
ATOM 629 C C . LEU A 1 80 ? -5.019 -6.508 12.313 1.00 88.81 80 LEU A C 1
ATOM 631 O O . LEU A 1 80 ? -6.000 -6.643 13.043 1.00 88.81 80 LEU A O 1
ATOM 635 N N . ASN A 1 81 ? -4.282 -7.550 11.930 1.00 84.94 81 ASN A N 1
ATOM 636 C CA . ASN A 1 81 ? -4.570 -8.913 12.372 1.00 84.94 81 ASN A CA 1
ATOM 637 C C . ASN A 1 81 ? -4.339 -9.093 13.882 1.00 84.94 81 ASN A C 1
ATOM 639 O O . ASN A 1 81 ? -5.115 -9.771 14.549 1.00 84.94 81 ASN A O 1
ATOM 643 N N . THR A 1 82 ? -3.310 -8.453 14.438 1.00 84.75 82 THR A N 1
ATOM 644 C CA . THR A 1 82 ? -2.985 -8.536 15.871 1.00 84.75 82 THR A CA 1
ATOM 645 C C . THR A 1 82 ? -3.972 -7.744 16.725 1.00 84.75 82 THR A C 1
ATOM 647 O O . THR A 1 82 ? -4.480 -8.254 17.723 1.00 84.75 82 THR A O 1
ATOM 650 N N . TRP A 1 83 ? -4.267 -6.505 16.330 1.00 81.00 83 TRP A N 1
ATOM 651 C CA . TRP A 1 83 ? -5.010 -5.551 17.160 1.00 81.00 83 TRP A CA 1
ATOM 652 C C . TRP A 1 83 ? -6.496 -5.464 16.804 1.00 81.00 83 TRP A C 1
ATOM 654 O O . TRP A 1 83 ? -7.305 -5.010 17.607 1.00 81.00 83 TRP A O 1
ATOM 664 N N . CYS A 1 84 ? -6.897 -5.917 15.615 1.00 77.62 84 CYS A N 1
ATOM 665 C CA . CYS A 1 84 ? -8.281 -5.867 15.142 1.00 77.62 84 CYS A CA 1
ATOM 666 C C . CYS A 1 84 ? -8.760 -7.191 14.490 1.00 77.62 84 CYS A C 1
ATOM 668 O O . CYS A 1 84 ? -9.478 -7.124 13.487 1.00 77.62 84 CYS A O 1
ATOM 670 N N . PRO A 1 85 ? -8.483 -8.390 15.060 1.00 71.12 85 PRO A N 1
ATOM 671 C CA . PRO A 1 85 ? -8.608 -9.711 14.404 1.00 71.12 85 PRO A CA 1
ATOM 672 C C . PRO A 1 85 ? -10.007 -10.089 13.887 1.00 71.12 85 PRO A C 1
ATOM 674 O O . PRO A 1 85 ? -10.162 -11.051 13.143 1.00 71.12 85 PRO A O 1
ATOM 677 N N . ARG A 1 86 ? -11.055 -9.377 14.313 1.00 72.69 86 ARG A N 1
ATOM 678 C CA . ARG A 1 86 ? -12.457 -9.630 13.923 1.00 72.69 86 ARG A CA 1
ATOM 679 C C . ARG A 1 86 ? -13.089 -8.468 13.158 1.00 72.69 86 ARG A C 1
ATOM 681 O O . ARG A 1 86 ? -14.303 -8.436 12.970 1.00 72.69 86 ARG A O 1
ATOM 688 N N . SER A 1 87 ? -12.284 -7.486 12.771 1.00 80.56 87 SER A N 1
ATOM 689 C CA . SER A 1 87 ? -12.744 -6.320 12.026 1.00 80.56 87 SER A CA 1
ATOM 690 C C . SER A 1 87 ? -12.782 -6.600 10.523 1.00 80.56 87 SER A C 1
ATOM 692 O O . SER A 1 87 ? -12.035 -7.429 10.005 1.00 80.56 87 SER A O 1
ATOM 694 N N . ARG A 1 88 ? -13.613 -5.842 9.800 1.00 83.69 88 ARG A N 1
ATOM 695 C CA . ARG A 1 88 ? -13.581 -5.821 8.327 1.00 83.69 88 ARG A CA 1
ATOM 696 C C . ARG A 1 88 ? -12.244 -5.305 7.782 1.00 83.69 88 ARG A C 1
ATOM 698 O O . ARG A 1 88 ? -11.857 -5.705 6.692 1.00 83.69 88 ARG A O 1
ATOM 705 N N . LEU A 1 89 ? -11.516 -4.506 8.570 1.00 86.25 89 LEU A N 1
ATOM 706 C CA . LEU A 1 89 ? -10.185 -4.010 8.221 1.00 86.25 89 LEU A CA 1
ATOM 707 C C . LEU A 1 89 ? -9.174 -5.144 8.020 1.00 86.25 89 LEU A C 1
ATOM 709 O O . LEU A 1 89 ? -8.288 -4.996 7.191 1.00 86.25 89 LEU A O 1
ATOM 713 N N . VAL A 1 90 ? -9.314 -6.279 8.716 1.00 87.31 90 VAL A N 1
ATOM 714 C CA . VAL A 1 90 ? -8.433 -7.444 8.50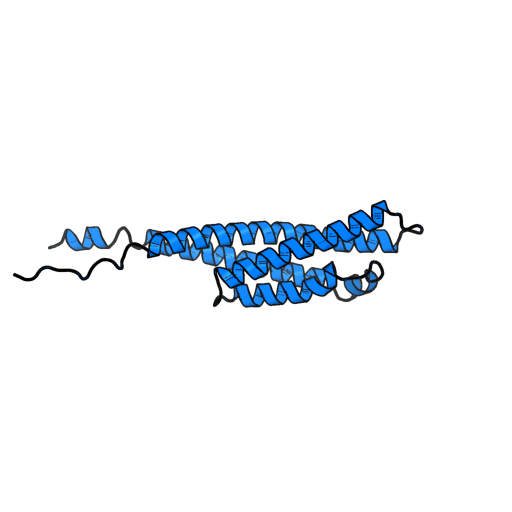5 1.00 87.31 90 VAL A CA 1
ATOM 715 C C . VAL A 1 90 ? -8.662 -8.075 7.140 1.00 87.31 90 VAL A C 1
ATOM 717 O O . VAL A 1 90 ? -7.695 -8.412 6.467 1.00 87.31 90 VAL A O 1
ATOM 720 N N . ALA A 1 91 ? -9.919 -8.195 6.704 1.00 89.12 91 ALA A N 1
ATOM 721 C CA . ALA A 1 91 ? -10.227 -8.709 5.373 1.00 89.12 91 ALA A CA 1
ATOM 722 C C . ALA A 1 91 ? -9.653 -7.790 4.284 1.00 89.12 91 ALA A C 1
ATOM 724 O O . ALA A 1 91 ? -8.960 -8.271 3.395 1.00 89.12 91 ALA A O 1
ATOM 725 N N . HIS A 1 92 ? -9.841 -6.472 4.417 1.00 91.88 92 HIS A N 1
ATOM 726 C CA . HIS A 1 92 ? -9.251 -5.504 3.484 1.00 91.88 92 HIS A CA 1
ATOM 727 C C . HIS A 1 92 ? -7.720 -5.517 3.522 1.00 91.88 92 HIS A C 1
ATOM 729 O O . HIS A 1 92 ? -7.087 -5.324 2.496 1.00 91.88 92 HIS A O 1
ATOM 735 N N . ALA A 1 93 ? -7.104 -5.742 4.686 1.00 90.81 93 ALA A N 1
ATOM 736 C CA . ALA A 1 93 ? -5.650 -5.816 4.799 1.00 90.81 93 ALA A CA 1
ATOM 737 C C . ALA A 1 93 ? -5.071 -7.077 4.143 1.00 90.81 93 ALA A C 1
ATOM 739 O O . ALA A 1 93 ? -3.983 -7.018 3.579 1.00 90.81 93 ALA A O 1
ATOM 740 N N . GLN A 1 94 ? -5.794 -8.199 4.196 1.00 92.38 94 GLN A N 1
ATOM 741 C CA . GLN A 1 94 ? -5.437 -9.416 3.464 1.00 92.38 94 GLN A CA 1
ATOM 742 C C . GLN A 1 94 ? -5.599 -9.223 1.952 1.00 92.38 94 GLN A C 1
ATOM 744 O O . GLN A 1 94 ? -4.696 -9.577 1.205 1.00 92.38 94 GLN A O 1
ATOM 749 N N . GLU A 1 95 ? -6.688 -8.589 1.510 1.00 92.75 95 GLU A N 1
ATOM 750 C CA . GLU A 1 95 ? -6.896 -8.228 0.099 1.00 92.75 95 GLU A CA 1
ATOM 751 C C . GLU A 1 95 ? -5.802 -7.265 -0.396 1.00 92.75 95 GLU A C 1
ATOM 753 O O . GLU A 1 95 ? -5.228 -7.459 -1.464 1.00 92.75 95 GLU A O 1
ATOM 758 N N . LEU A 1 96 ? -5.425 -6.279 0.427 1.00 93.38 96 LEU A N 1
ATOM 759 C CA . LEU A 1 96 ? -4.318 -5.369 0.141 1.00 93.38 96 LEU A CA 1
ATOM 760 C C . LEU A 1 96 ? -2.992 -6.125 0.018 1.00 93.38 96 LEU A C 1
ATOM 762 O O . LEU A 1 96 ? -2.217 -5.836 -0.892 1.00 93.38 96 LEU A O 1
ATOM 766 N N . LEU A 1 97 ? -2.724 -7.078 0.916 1.00 92.94 97 LEU A N 1
ATOM 767 C CA . LEU A 1 97 ? -1.532 -7.922 0.865 1.00 92.94 97 LEU A CA 1
ATOM 768 C C . LEU A 1 97 ? -1.495 -8.762 -0.413 1.00 92.94 97 LEU A C 1
ATOM 770 O O . LEU A 1 97 ? -0.466 -8.793 -1.081 1.00 92.94 97 LEU A O 1
ATOM 774 N N . GLU A 1 98 ? -2.605 -9.396 -0.777 1.00 90.69 98 GLU A N 1
ATOM 775 C CA . GLU A 1 98 ? -2.721 -10.207 -1.989 1.00 90.69 98 GLU A CA 1
ATOM 776 C C . GLU A 1 98 ? -2.449 -9.369 -3.242 1.00 90.69 98 GLU A C 1
ATOM 778 O O . GLU A 1 98 ? -1.534 -9.679 -3.999 1.00 90.69 98 GLU A O 1
ATOM 783 N N . TRP A 1 99 ? -3.152 -8.249 -3.417 1.00 87.69 99 TRP A N 1
ATOM 784 C CA . TRP A 1 99 ? -3.020 -7.429 -4.626 1.00 87.69 99 TRP A CA 1
ATOM 785 C C . TRP A 1 99 ? -1.657 -6.749 -4.751 1.00 87.69 99 TRP A C 1
ATOM 787 O O . TRP A 1 99 ? -1.142 -6.561 -5.849 1.00 87.69 99 TRP A O 1
ATOM 797 N N . THR A 1 100 ? -1.036 -6.379 -3.630 1.00 88.00 100 THR A N 1
ATOM 798 C CA . THR A 1 100 ? 0.304 -5.775 -3.661 1.00 88.00 100 THR A CA 1
ATOM 799 C C . THR A 1 100 ? 1.425 -6.806 -3.763 1.00 88.00 100 THR A C 1
ATOM 801 O O . THR A 1 100 ? 2.542 -6.422 -4.114 1.00 88.00 100 THR A O 1
ATOM 804 N N . THR A 1 101 ? 1.153 -8.094 -3.510 1.00 89.06 101 THR A N 1
ATOM 805 C CA . THR A 1 101 ? 2.153 -9.172 -3.601 1.00 89.06 101 THR A CA 1
ATOM 806 C C . THR A 1 101 ? 2.745 -9.263 -4.989 1.00 89.06 101 THR A C 1
ATOM 808 O O . THR A 1 101 ? 3.967 -9.353 -5.123 1.00 89.06 101 THR A O 1
ATOM 811 N N . ASP A 1 102 ? 1.909 -9.194 -6.016 1.00 83.56 102 ASP A N 1
ATOM 812 C CA . ASP A 1 102 ? 2.395 -9.231 -7.389 1.00 83.56 102 ASP A CA 1
ATOM 813 C C . ASP A 1 102 ? 3.226 -7.980 -7.701 1.00 83.56 102 ASP A C 1
ATOM 815 O O . ASP A 1 102 ? 4.259 -8.079 -8.358 1.00 83.56 102 ASP A O 1
ATOM 819 N N . LEU A 1 103 ? 2.865 -6.824 -7.129 1.00 84.38 103 LEU A N 1
ATOM 820 C CA . LEU A 1 103 ? 3.532 -5.552 -7.403 1.00 84.38 103 LEU A CA 1
ATOM 821 C C . LEU A 1 103 ? 4.963 -5.528 -6.855 1.00 84.38 103 LEU A C 1
ATOM 823 O O . LEU A 1 103 ? 5.896 -5.180 -7.575 1.00 84.38 103 LEU A O 1
ATOM 827 N N . TYR A 1 104 ? 5.168 -5.923 -5.595 1.00 86.31 104 TYR A N 1
ATOM 828 C CA . TYR A 1 104 ? 6.515 -5.933 -5.013 1.00 86.31 104 TYR A CA 1
ATOM 829 C C . TYR A 1 104 ? 7.329 -7.190 -5.349 1.00 86.31 104 TYR A C 1
ATOM 831 O O . TYR A 1 104 ? 8.532 -7.188 -5.104 1.00 86.31 104 TYR A O 1
ATOM 839 N N . ASN A 1 105 ? 6.727 -8.240 -5.921 1.00 85.19 105 ASN A N 1
ATOM 840 C CA . ASN A 1 105 ? 7.459 -9.399 -6.455 1.00 85.19 105 ASN A CA 1
ATOM 841 C C . ASN A 1 105 ? 7.664 -9.342 -7.973 1.00 85.19 105 ASN A C 1
ATOM 843 O O . ASN A 1 105 ? 8.373 -10.191 -8.522 1.00 85.19 105 ASN A O 1
ATOM 847 N N . ALA A 1 106 ? 7.059 -8.368 -8.656 1.00 79.69 106 ALA A N 1
ATOM 848 C CA . ALA A 1 106 ? 7.148 -8.239 -10.098 1.00 79.69 106 ALA A CA 1
ATOM 849 C C . ALA A 1 106 ? 8.618 -8.191 -10.545 1.00 79.69 106 ALA A C 1
ATOM 851 O O . ALA A 1 106 ? 9.405 -7.400 -10.020 1.00 79.69 106 ALA A O 1
ATOM 852 N N . PRO A 1 107 ? 9.043 -8.998 -11.530 1.00 77.31 107 PRO A N 1
ATOM 853 C CA . PRO A 1 107 ? 10.273 -8.699 -12.232 1.00 77.31 107 PRO A CA 1
ATOM 854 C C . PRO A 1 107 ? 10.112 -7.381 -12.997 1.00 77.31 107 PRO A C 1
ATOM 856 O O . PRO A 1 107 ? 9.028 -7.025 -13.459 1.00 77.31 107 PRO A O 1
ATOM 859 N N . ILE A 1 108 ? 11.241 -6.706 -13.201 1.00 70.25 108 ILE A N 1
ATOM 860 C CA . ILE A 1 108 ? 11.360 -5.408 -13.883 1.00 70.25 108 ILE A CA 1
ATOM 861 C C . ILE A 1 108 ? 10.564 -5.327 -15.203 1.00 70.25 108 ILE A C 1
ATOM 863 O O . ILE A 1 108 ? 10.054 -4.269 -15.552 1.00 70.25 108 ILE A O 1
ATOM 867 N N . SER A 1 109 ? 10.429 -6.439 -15.930 1.00 69.12 109 SER A N 1
ATOM 868 C CA . SER A 1 109 ? 9.761 -6.517 -17.234 1.00 69.12 109 SER A CA 1
ATOM 869 C C . SER A 1 109 ? 8.224 -6.483 -17.205 1.00 69.12 109 SER A C 1
ATOM 871 O O . SER A 1 109 ? 7.611 -6.530 -18.269 1.00 69.12 109 SER A O 1
ATOM 873 N N . LEU A 1 110 ? 7.566 -6.465 -16.037 1.00 69.31 110 LEU A N 1
ATOM 874 C CA . LEU A 1 110 ? 6.096 -6.551 -15.942 1.00 69.31 110 LEU A CA 1
ATOM 875 C C . LEU A 1 110 ? 5.352 -5.207 -16.009 1.00 69.31 110 LEU A C 1
ATOM 877 O O . LEU A 1 110 ? 4.137 -5.188 -15.837 1.00 69.31 110 LEU A O 1
ATOM 881 N N . TYR A 1 111 ? 6.014 -4.087 -16.308 1.00 70.00 111 TYR A N 1
ATOM 882 C CA . TYR A 1 111 ? 5.348 -2.776 -16.390 1.00 70.00 111 TYR A CA 1
ATOM 883 C C . TYR A 1 111 ? 4.090 -2.775 -17.285 1.00 70.00 111 TYR A C 1
ATOM 885 O O . TYR A 1 111 ? 3.020 -2.325 -16.876 1.00 70.00 111 TYR A O 1
ATOM 893 N N . LEU A 1 112 ? 4.196 -3.346 -18.490 1.00 64.06 112 LEU A N 1
ATOM 894 C CA . LEU A 1 112 ? 3.101 -3.385 -19.467 1.00 64.06 112 LEU A CA 1
ATOM 895 C C . LEU A 1 112 ? 1.892 -4.219 -19.013 1.00 64.06 112 LEU A C 1
ATOM 897 O O . LEU A 1 112 ? 0.804 -4.046 -19.561 1.00 64.06 112 LEU A O 1
ATOM 901 N N . TYR A 1 113 ? 2.079 -5.138 -18.063 1.00 68.94 113 TYR A N 1
ATOM 902 C CA . TYR A 1 113 ? 0.986 -5.892 -17.453 1.00 68.94 113 TYR A CA 1
ATOM 903 C C . TYR A 1 113 ? 0.171 -4.971 -16.534 1.00 68.94 113 TYR A C 1
ATOM 905 O O . TYR A 1 113 ? -1.014 -4.770 -16.791 1.00 68.94 113 TYR A O 1
ATOM 913 N N . TYR A 1 114 ? 0.834 -4.305 -15.583 1.00 68.94 114 TYR A N 1
ATOM 914 C CA . TYR A 1 114 ? 0.202 -3.383 -14.630 1.00 68.94 114 TYR A CA 1
ATOM 915 C C . TYR A 1 114 ? -0.536 -2.226 -15.301 1.00 68.94 114 TYR A C 1
ATOM 917 O O . TYR A 1 114 ? -1.657 -1.893 -14.925 1.00 68.94 114 TYR A O 1
ATOM 925 N N . GLN A 1 115 ? 0.053 -1.647 -16.349 1.00 68.56 115 GLN A N 1
ATOM 926 C CA . GLN A 1 115 ? -0.578 -0.550 -17.081 1.00 68.56 115 GLN A CA 1
ATOM 927 C C . GLN A 1 115 ? -1.905 -0.960 -17.746 1.00 68.56 115 GLN A C 1
ATOM 929 O O . GLN A 1 115 ? -2.777 -0.123 -17.959 1.00 68.56 115 GLN A O 1
ATOM 934 N N . ARG A 1 116 ? -2.052 -2.236 -18.126 1.00 58.31 116 ARG A N 1
ATOM 935 C CA . ARG A 1 116 ? -3.251 -2.740 -18.813 1.00 58.31 116 ARG A CA 1
ATOM 936 C C . ARG A 1 116 ? -4.337 -3.193 -17.854 1.00 58.31 116 ARG A C 1
ATOM 938 O O . ARG A 1 116 ? -5.501 -3.180 -18.245 1.00 58.31 116 ARG A O 1
ATOM 945 N N . THR A 1 117 ? -3.959 -3.653 -16.666 1.00 69.81 117 THR A N 1
ATOM 946 C CA . THR A 1 117 ? -4.898 -4.200 -15.686 1.00 69.81 117 THR A CA 1
ATOM 947 C C . THR A 1 117 ? -5.418 -3.153 -14.708 1.00 69.81 117 THR A C 1
ATOM 949 O O . THR A 1 117 ? -6.393 -3.440 -14.025 1.00 69.81 117 THR A O 1
ATOM 952 N N . GLU A 1 118 ? -4.828 -1.947 -14.672 1.00 75.88 118 GLU A N 1
ATOM 953 C CA . GLU A 1 118 ? -5.198 -0.870 -13.731 1.00 75.88 118 GLU A CA 1
ATOM 954 C C . GLU A 1 118 ? -5.184 -1.340 -12.260 1.00 75.88 118 GLU A C 1
ATOM 956 O O . GLU A 1 118 ? -5.879 -0.795 -11.400 1.00 75.88 118 GLU A O 1
ATOM 961 N N . GLU A 1 119 ? -4.382 -2.367 -11.955 1.00 75.62 119 GLU A N 1
ATOM 962 C CA . GLU A 1 119 ? -4.303 -2.972 -10.621 1.00 75.62 119 GLU A CA 1
ATOM 963 C C . GLU A 1 119 ? -3.900 -1.950 -9.555 1.00 75.62 119 GLU A C 1
ATOM 965 O O . GLU A 1 119 ? -4.403 -1.977 -8.432 1.00 75.62 119 GLU A O 1
ATOM 970 N N . ASP A 1 120 ? -3.045 -0.991 -9.908 1.00 79.12 120 ASP A N 1
ATOM 971 C CA . ASP A 1 120 ? -2.649 0.099 -9.024 1.00 79.12 120 ASP A CA 1
ATOM 972 C C . ASP A 1 120 ? -3.845 0.976 -8.623 1.00 79.12 120 ASP A C 1
ATOM 974 O O . ASP A 1 120 ? -3.978 1.335 -7.452 1.00 79.12 120 ASP A O 1
ATOM 978 N N . ILE A 1 121 ? -4.765 1.262 -9.549 1.00 85.38 121 ILE A N 1
ATOM 979 C CA . ILE A 1 121 ? -5.975 2.046 -9.278 1.00 85.38 121 ILE A CA 1
ATOM 980 C C . ILE A 1 121 ? -6.858 1.328 -8.256 1.00 85.38 121 ILE A C 1
ATOM 982 O O . ILE A 1 121 ? -7.372 1.957 -7.324 1.00 85.38 121 ILE A O 1
ATOM 986 N N . ASP A 1 122 ? -7.044 0.021 -8.408 1.00 88.69 122 ASP A N 1
ATOM 987 C CA . ASP A 1 122 ? -7.885 -0.758 -7.504 1.00 88.69 122 ASP A CA 1
ATOM 988 C C . ASP A 1 122 ? -7.237 -0.917 -6.120 1.00 88.69 122 ASP A C 1
ATOM 990 O O . ASP A 1 122 ? -7.915 -0.709 -5.104 1.00 88.69 122 ASP A O 1
ATOM 994 N N . ILE A 1 123 ? -5.916 -1.116 -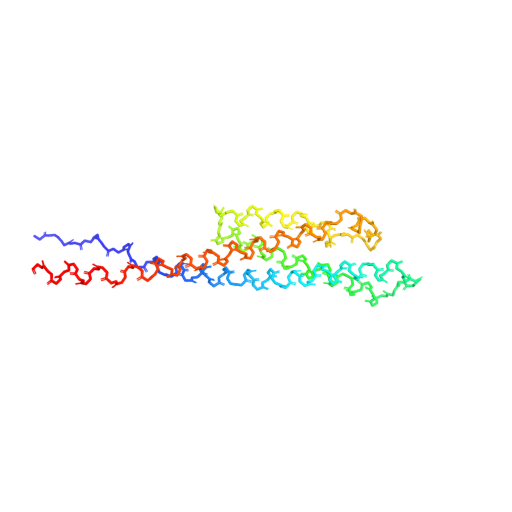6.050 1.00 91.06 123 ILE A N 1
ATOM 995 C CA . ILE A 1 123 ? -5.159 -1.070 -4.789 1.00 91.06 123 ILE A CA 1
ATOM 996 C C . ILE A 1 123 ? -5.344 0.291 -4.094 1.00 91.06 123 ILE A C 1
ATOM 998 O O . ILE A 1 123 ? -5.616 0.357 -2.891 1.00 91.06 123 ILE A O 1
ATOM 1002 N N . LEU A 1 124 ? -5.246 1.402 -4.832 1.00 94.12 124 LEU A N 1
ATOM 1003 C CA . LEU A 1 124 ? -5.408 2.749 -4.275 1.00 94.12 124 LEU A CA 1
ATOM 1004 C C . LEU A 1 124 ? -6.834 3.009 -3.766 1.00 94.12 124 LEU A C 1
ATOM 1006 O O . LEU A 1 124 ? -7.004 3.655 -2.724 1.00 94.12 124 LEU A O 1
ATOM 1010 N N . LYS A 1 125 ? -7.865 2.487 -4.445 1.00 95.00 125 LYS A N 1
ATOM 1011 C CA . LYS A 1 125 ? -9.258 2.537 -3.962 1.00 95.00 125 LYS A CA 1
ATOM 1012 C C . LYS A 1 125 ? -9.422 1.758 -2.658 1.00 95.00 125 LYS A C 1
ATOM 1014 O O . LYS A 1 125 ? -10.101 2.243 -1.747 1.00 95.00 125 LYS A O 1
ATOM 1019 N N . LEU A 1 126 ? -8.798 0.585 -2.547 1.00 95.06 126 LEU A N 1
ATOM 1020 C CA . LEU A 1 126 ? -8.834 -0.226 -1.331 1.00 95.06 126 LEU A CA 1
ATOM 1021 C C . LEU A 1 126 ? -8.166 0.500 -0.157 1.00 95.06 126 LEU A C 1
ATOM 1023 O O . LEU A 1 126 ? -8.762 0.601 0.916 1.00 95.06 126 LEU A O 1
ATOM 1027 N N . ILE A 1 127 ? -6.997 1.108 -0.376 1.00 95.88 127 ILE A N 1
ATOM 1028 C CA . ILE A 1 127 ? -6.310 1.935 0.631 1.00 95.88 127 ILE A CA 1
ATOM 1029 C C . ILE A 1 127 ? -7.208 3.087 1.101 1.00 95.88 127 ILE A C 1
ATOM 1031 O O . ILE A 1 127 ? -7.370 3.297 2.304 1.00 95.88 127 ILE A O 1
ATOM 1035 N N . ALA A 1 128 ? -7.840 3.815 0.175 1.00 95.50 128 ALA A N 1
ATOM 1036 C CA . ALA A 1 128 ? -8.737 4.920 0.518 1.00 95.50 128 ALA A CA 1
ATOM 1037 C C . ALA A 1 128 ? -9.957 4.454 1.336 1.00 95.50 128 ALA A C 1
ATOM 1039 O O . ALA A 1 128 ? -10.376 5.122 2.286 1.00 95.50 128 ALA A O 1
ATOM 1040 N N . LYS A 1 129 ? -10.516 3.288 0.997 1.00 95.44 129 LYS A N 1
ATOM 1041 C CA . LYS A 1 129 ? -11.607 2.660 1.750 1.00 95.44 129 LYS A CA 1
ATOM 1042 C C . LYS A 1 129 ? -11.168 2.293 3.169 1.00 95.44 129 LYS A C 1
ATOM 1044 O O . LYS A 1 129 ? -11.881 2.619 4.115 1.00 95.44 129 LYS A O 1
ATOM 1049 N N . MET A 1 130 ? -9.998 1.671 3.323 1.00 95.00 130 MET A N 1
ATOM 1050 C CA . MET A 1 130 ? -9.440 1.319 4.632 1.00 95.00 130 MET A CA 1
ATOM 1051 C C . MET A 1 130 ? -9.206 2.555 5.501 1.00 95.00 130 MET A C 1
ATOM 1053 O O . MET A 1 130 ? -9.607 2.554 6.662 1.00 95.00 130 MET A O 1
ATOM 1057 N N . LEU A 1 131 ? -8.635 3.627 4.940 1.00 96.12 131 LEU A N 1
ATOM 1058 C CA . LEU A 1 131 ? -8.438 4.899 5.645 1.00 96.12 131 LEU A CA 1
ATOM 1059 C C . LEU A 1 131 ? -9.759 5.448 6.198 1.00 96.12 131 LEU A C 1
ATOM 1061 O O . LEU A 1 131 ? -9.854 5.759 7.382 1.00 96.12 131 LEU A O 1
ATOM 1065 N N . LYS A 1 132 ? -10.814 5.470 5.377 1.00 94.12 132 LYS A N 1
ATOM 1066 C CA . LYS A 1 132 ? -12.144 5.928 5.802 1.00 94.12 132 LYS A CA 1
ATOM 1067 C C . LYS A 1 132 ? -12.743 5.065 6.920 1.00 94.12 132 LYS A C 1
ATOM 1069 O O . LYS A 1 132 ? -13.398 5.585 7.827 1.00 94.12 132 LYS A O 1
ATOM 1074 N N . GLU A 1 133 ? -12.568 3.746 6.847 1.00 91.50 133 GLU A N 1
ATOM 1075 C CA . GLU A 1 133 ? -13.042 2.823 7.884 1.00 91.50 133 GLU A CA 1
ATOM 1076 C C . GLU A 1 133 ? -12.261 2.990 9.199 1.00 91.50 133 GLU A C 1
ATOM 1078 O O . GLU A 1 133 ? -12.869 2.961 10.270 1.00 91.50 133 GLU A O 1
ATOM 1083 N N . ILE A 1 134 ? -10.950 3.238 9.129 1.00 91.06 134 ILE A N 1
ATOM 1084 C CA . ILE A 1 134 ? -10.109 3.541 10.294 1.00 91.06 134 ILE A CA 1
ATOM 1085 C C . ILE A 1 134 ? -10.531 4.857 10.951 1.00 91.06 134 ILE A C 1
ATOM 1087 O O . ILE A 1 134 ? -10.752 4.874 12.163 1.00 91.06 134 ILE A O 1
ATOM 1091 N N . ASP A 1 135 ? -10.711 5.929 10.176 1.00 90.12 135 ASP A N 1
ATOM 1092 C CA . ASP A 1 135 ? -11.174 7.222 10.698 1.00 90.12 135 ASP A CA 1
ATOM 1093 C C . ASP A 1 135 ? -12.520 7.069 11.417 1.00 90.12 135 ASP A C 1
ATOM 1095 O O . ASP A 1 135 ? -12.687 7.506 12.556 1.00 90.12 135 ASP A O 1
ATOM 1099 N N . THR A 1 136 ? -13.453 6.332 10.806 1.00 87.25 136 THR A N 1
ATOM 1100 C CA . THR A 1 136 ? -14.758 6.031 11.413 1.00 87.25 136 THR A CA 1
ATOM 1101 C C . THR A 1 136 ? -14.610 5.268 12.735 1.00 87.25 136 THR A C 1
ATOM 1103 O O . THR A 1 136 ? -15.299 5.580 13.709 1.00 87.25 136 THR A O 1
ATOM 1106 N N . ALA A 1 137 ? -13.714 4.278 12.802 1.00 83.94 137 ALA A N 1
ATOM 1107 C CA . ALA A 1 137 ? -13.457 3.513 14.021 1.00 83.94 137 ALA A CA 1
ATOM 1108 C C . ALA A 1 137 ? -12.838 4.385 15.133 1.00 83.94 137 ALA A C 1
ATOM 1110 O O . ALA A 1 137 ? -13.242 4.300 16.300 1.00 83.94 137 ALA A O 1
ATOM 1111 N N . ILE A 1 138 ? -11.905 5.275 14.782 1.00 84.06 138 ILE A N 1
ATOM 1112 C CA . ILE A 1 138 ? -11.296 6.237 15.711 1.00 84.06 138 ILE A CA 1
ATOM 1113 C C . ILE A 1 138 ? -12.354 7.218 16.240 1.00 84.06 138 ILE A C 1
ATOM 1115 O O . ILE A 1 138 ? -12.420 7.456 17.451 1.00 84.06 138 ILE A O 1
ATOM 1119 N N . ASP A 1 139 ? -13.230 7.737 15.387 1.00 81.31 139 ASP A N 1
ATOM 1120 C CA . ASP A 1 139 ? -14.282 8.671 15.794 1.00 81.31 139 ASP A CA 1
ATOM 1121 C C . ASP A 1 139 ? -15.320 8.009 16.710 1.00 81.31 139 ASP A C 1
ATOM 1123 O O . ASP A 1 139 ? -15.634 8.530 17.787 1.00 81.31 139 ASP A O 1
ATOM 1127 N N . GLN A 1 140 ? -15.793 6.809 16.356 1.00 71.81 140 GLN A N 1
ATOM 1128 C CA . GLN A 1 140 ? -16.742 6.042 17.174 1.00 71.81 140 GLN A CA 1
ATOM 1129 C C . GLN A 1 140 ? -16.171 5.713 18.555 1.00 71.81 140 GLN A C 1
ATOM 1131 O O . GLN A 1 140 ? -16.843 5.888 19.574 1.00 71.81 140 GLN A O 1
ATOM 1136 N N . SER A 1 141 ? -14.897 5.325 18.618 1.00 66.12 141 SER A N 1
ATOM 1137 C CA . SER A 1 141 ? -14.220 5.073 19.890 1.00 66.12 141 SER A CA 1
ATOM 1138 C C . SER A 1 141 ? -14.081 6.337 20.754 1.00 66.12 141 SER A C 1
ATOM 1140 O O . SER A 1 141 ? -13.872 6.246 21.962 1.00 66.12 141 SER A O 1
ATOM 1142 N N . THR A 1 142 ? -14.160 7.534 20.167 1.00 55.47 142 THR A N 1
ATOM 1143 C CA . THR A 1 142 ? -14.068 8.828 20.869 1.00 55.47 142 THR A CA 1
ATOM 1144 C C . THR A 1 142 ? -15.432 9.289 21.389 1.00 55.47 142 THR A C 1
ATOM 1146 O O . THR A 1 142 ? -15.520 9.837 22.490 1.00 55.47 142 THR A O 1
ATOM 1149 N N . LEU A 1 143 ? -16.511 8.981 20.664 1.00 42.91 143 LEU A N 1
ATOM 1150 C CA . LEU A 1 143 ? -17.890 9.220 21.099 1.00 42.91 143 LEU A CA 1
ATOM 1151 C C . LEU A 1 143 ? -18.272 8.359 22.317 1.00 42.91 143 LEU A C 1
ATOM 1153 O O . LEU A 1 143 ? -18.870 8.871 23.265 1.00 42.91 143 LEU A O 1
ATOM 1157 N N . CYS A 1 144 ? -17.847 7.091 22.364 1.00 42.66 144 CYS A N 1
ATOM 1158 C CA . CYS A 1 144 ? -18.095 6.208 23.513 1.00 42.66 144 CYS A CA 1
ATOM 1159 C C . CYS A 1 144 ? -17.356 6.634 24.799 1.00 42.66 144 CYS A C 1
ATOM 1161 O O . CYS A 1 144 ? -17.831 6.345 25.898 1.00 42.66 144 CYS A O 1
ATOM 1163 N N . SER A 1 145 ? -16.235 7.359 24.690 1.00 42.59 145 SER A N 1
ATOM 1164 C CA . SER A 1 145 ? -15.495 7.898 25.845 1.00 42.59 145 SER A CA 1
ATOM 1165 C C . SER A 1 145 ? -16.110 9.181 26.421 1.00 42.59 145 SER A C 1
ATOM 1167 O O . SER A 1 145 ? -15.867 9.503 27.580 1.00 42.59 145 SER A O 1
ATOM 1169 N N . ARG A 1 146 ? -16.915 9.915 25.637 1.00 42.56 146 ARG A N 1
ATOM 1170 C CA . ARG A 1 146 ? -17.600 11.145 26.082 1.00 42.56 146 ARG A CA 1
ATOM 1171 C C . ARG A 1 146 ? -18.983 10.895 26.693 1.00 42.56 146 ARG A C 1
ATOM 1173 O O . ARG A 1 146 ? -19.431 11.708 27.492 1.00 42.56 146 ARG A O 1
ATOM 1180 N N . GLY A 1 147 ? -19.645 9.785 26.361 1.00 41.25 147 GLY A N 1
ATOM 1181 C CA . GLY A 1 147 ? -21.003 9.465 26.835 1.00 41.25 147 GLY A CA 1
ATOM 1182 C C . GLY A 1 147 ? -21.104 8.762 28.198 1.00 41.25 147 GLY A C 1
ATOM 1183 O O . GLY A 1 147 ? -22.211 8.557 28.684 1.00 41.25 147 GLY A O 1
ATOM 1184 N N . THR A 1 148 ? -19.985 8.378 28.820 1.00 43.53 148 THR A N 1
ATOM 1185 C CA . THR A 1 148 ? -19.967 7.597 30.077 1.00 43.53 148 THR A CA 1
ATOM 1186 C C . THR A 1 148 ? -19.519 8.382 31.312 1.00 43.53 148 THR A C 1
ATOM 1188 O O . THR A 1 148 ? -19.568 7.841 32.414 1.00 43.53 148 THR A O 1
ATOM 1191 N N . GLN A 1 149 ? -19.129 9.656 31.174 1.00 42.75 149 GLN A N 1
ATOM 1192 C CA . GLN A 1 149 ? -18.660 10.468 32.310 1.00 42.75 149 GLN A CA 1
ATOM 1193 C C . GLN A 1 149 ? -19.691 11.450 32.886 1.00 42.75 149 GLN A C 1
ATOM 1195 O O . GLN A 1 149 ? -19.490 11.924 33.999 1.00 42.75 149 GLN A O 1
ATOM 1200 N N . THR A 1 150 ? -20.809 11.727 32.210 1.00 44.47 150 THR A N 1
ATOM 1201 C CA . THR A 1 150 ? -21.800 12.715 32.691 1.00 44.47 150 THR A CA 1
ATOM 1202 C C . THR A 1 150 ? -23.099 12.124 33.236 1.00 44.47 150 THR A C 1
ATOM 1204 O O . THR A 1 150 ? -23.800 12.802 33.971 1.00 44.47 150 THR A O 1
ATOM 1207 N N . THR A 1 151 ? -23.427 10.857 32.982 1.00 46.75 151 THR A N 1
ATOM 1208 C CA . THR A 1 151 ? -24.732 10.294 33.387 1.00 46.75 151 THR A CA 1
ATOM 1209 C C . THR A 1 151 ? -24.760 9.643 34.769 1.00 46.75 151 THR A C 1
ATOM 1211 O O . THR A 1 151 ? -25.840 9.491 35.335 1.00 46.75 151 THR A O 1
ATOM 1214 N N . HIS A 1 152 ? -23.611 9.298 35.361 1.00 42.72 152 HIS A N 1
ATOM 1215 C CA . HIS A 1 152 ? -23.594 8.661 36.686 1.00 42.72 152 HIS A CA 1
ATOM 1216 C C . HIS A 1 152 ? -23.544 9.648 37.862 1.00 42.72 152 HIS A C 1
ATOM 1218 O O . HIS A 1 152 ? -24.006 9.295 38.948 1.00 42.72 152 HIS A O 1
ATOM 1224 N N . HIS A 1 153 ? -23.042 10.874 37.660 1.00 40.66 153 HIS A N 1
ATOM 1225 C CA . HIS A 1 153 ? -23.020 11.887 38.721 1.00 40.66 153 HIS A CA 1
ATOM 1226 C C . HIS A 1 153 ? -24.390 12.568 38.894 1.00 40.66 153 HIS A C 1
ATOM 1228 O O . HIS A 1 153 ? -24.820 12.771 40.030 1.00 40.66 153 HIS A O 1
ATOM 1234 N N . ASP A 1 154 ? -25.124 12.794 37.798 1.00 40.69 154 ASP A N 1
ATOM 1235 C CA . ASP A 1 154 ? -26.470 13.388 37.834 1.00 40.69 154 ASP A CA 1
ATOM 1236 C C . ASP A 1 154 ? -27.549 12.412 38.339 1.00 40.69 154 ASP A C 1
ATOM 1238 O O . ASP A 1 154 ? -28.536 12.834 38.939 1.00 40.69 154 ASP A O 1
ATOM 1242 N N . GLN A 1 155 ? -27.357 11.094 38.191 1.00 44.97 155 GLN A N 1
ATOM 1243 C CA . GLN A 1 155 ? -28.291 10.096 38.738 1.00 44.97 155 GLN A CA 1
ATOM 1244 C C . GLN A 1 155 ? -28.100 9.794 40.233 1.00 44.97 155 GLN A C 1
ATOM 1246 O O . GLN A 1 155 ? -28.977 9.177 40.839 1.00 44.97 155 GLN A O 1
ATOM 1251 N N . GLN A 1 156 ? -26.995 10.223 40.852 1.00 42.28 156 GLN A N 1
ATOM 1252 C CA . GLN A 1 156 ? -26.780 10.079 42.301 1.00 42.28 156 GLN A CA 1
ATOM 1253 C C . GLN A 1 156 ? -27.111 11.340 43.104 1.00 42.28 156 GLN A C 1
ATOM 1255 O O . GLN A 1 156 ? -27.210 11.253 44.322 1.00 42.28 156 GLN A O 1
ATOM 1260 N N . SER A 1 157 ? -27.346 12.482 42.450 1.00 42.28 157 SER A N 1
ATOM 1261 C CA . SER A 1 157 ? -27.727 13.728 43.132 1.00 42.28 157 SER A CA 1
ATOM 1262 C C . SER A 1 157 ? -29.246 13.908 43.302 1.00 42.28 157 SER A C 1
ATOM 1264 O O . SER A 1 157 ? -29.685 14.924 43.833 1.00 42.28 157 SER A O 1
ATOM 1266 N N . LEU A 1 158 ? -30.046 12.926 42.863 1.00 42.88 158 LEU A N 1
ATOM 1267 C CA . LEU A 1 158 ? -31.512 12.886 42.984 1.00 42.88 158 LEU A CA 1
ATOM 1268 C C . LEU A 1 158 ? -32.010 11.683 43.815 1.00 42.88 158 LEU A C 1
ATOM 1270 O O . LEU A 1 158 ? -33.057 11.104 43.519 1.00 42.88 158 LEU A O 1
ATOM 1274 N N . LYS A 1 159 ? -31.270 11.298 44.860 1.00 38.81 159 LYS A N 1
ATOM 1275 C CA . LYS A 1 159 ? -31.772 10.435 45.940 1.00 38.81 159 LYS A CA 1
ATOM 1276 C C . LYS A 1 159 ? -31.444 11.017 47.302 1.00 38.81 159 LYS A C 1
ATOM 1278 O O . LYS A 1 159 ? -30.290 11.458 47.474 1.00 38.81 159 LYS A O 1
#

Radius of gyration: 23.08 Å; chains: 1; bounding box: 55×26×82 Å

Secondary structure (DSSP, 8-state):
--------SSSSHHHHHHHHHHHHHHHHHHHHHHHHHHHHHHHHHHHHHT-SS--HHHHHHHHHHHHHHHHHHHHHHHHHHHH-TTSHHHHHHHHHHHHHHHHHH--GGGHHHHHHHTHHHHHHHHHHHHHHHHHHHHHHHHHHHHSSSSHHHHTTTT-